Protein AF-A0AAD5Y075-F1 (afdb_monomer_lite)

Foldseek 3Di:
DDPLLVQLQVLLVVLVDDDDECFQEEEDADPDLDQKAADPVGHIYGHPVNQPDPLSNQLSSSLRSLVSSLVSPDPDPVPDLLSLLLSLLQSLLSSCPQVPPDDDDDDDDDPPVPDPVSSLVSSLVRSLVVSCVVPVDDSVVSSVSNVVNNVVSNPDNPPDDPVRVVVD

InterPro domains:
  IPR019165 Peptidase M76, ATP23 [PF09768] (3-160)
  IPR019165 Peptidase M76, ATP23 [PTHR21711] (3-163)

Secondary structure (DSSP, 8-state):
--HHHHHHHHHHHHTT----BTTTEEEE--SSS-SEEEETTTEEEEETTT--SHHHHHHHHHHHHHHHHHHHHS---TT-HHHHHHHHHHHHHHSSTTTT----------TTTTS-HHHHHHHHHHHHHHHHHHHT--HHHHHHHHHHHHHHHHH--TTS-HHHHHH-

Radius of gyration: 15.67 Å; chains: 1; bounding box: 40×47×38 Å

Organism: NCBI:txid447962

Sequence (168 aa):
MDEKVKTLVTGIKDSGVEVEFGKYIKCAHCPSKLFGFFENSTGLTICQNNSKSQYITESTLVHELVHAYDFSTATLNDNNLSQRACSEVRASNLSGDCDFIREFLNFSDGFLKKFTGQKVNCVRRKASFSLSQCENLDKCETDKIVDSVFNECIANIKPFTNEQFKKF

pLDDT: mean 84.24, std 15.64, range [32.84, 96.62]

Structure (mmCIF, N/CA/C/O backbone):
data_AF-A0AAD5Y075-F1
#
_entry.id   AF-A0AAD5Y075-F1
#
loop_
_atom_site.group_PDB
_atom_site.id
_atom_site.type_symbol
_atom_site.label_atom_id
_atom_site.label_alt_id
_atom_site.label_comp_id
_atom_site.label_asym_id
_atom_site.label_entity_id
_atom_site.label_seq_id
_atom_site.pdbx_PDB_ins_code
_atom_site.Cartn_x
_atom_site.Cartn_y
_atom_site.Cartn_z
_atom_site.occupancy
_atom_site.B_iso_or_equiv
_atom_site.auth_seq_id
_atom_site.auth_comp_id
_atom_site.auth_asym_id
_atom_site.auth_atom_id
_atom_site.pdbx_PDB_model_num
ATOM 1 N N . MET A 1 1 ? -1.616 -0.591 18.327 1.00 56.91 1 MET A N 1
ATOM 2 C CA . MET A 1 1 ? -1.871 -0.617 16.874 1.00 56.91 1 MET A CA 1
ATOM 3 C C . MET A 1 1 ? -1.516 0.740 16.314 1.00 56.91 1 MET A C 1
ATOM 5 O O . MET A 1 1 ? -1.996 1.736 16.856 1.00 56.91 1 MET A O 1
ATOM 9 N N . ASP A 1 2 ? -0.631 0.736 15.325 1.00 83.56 2 ASP A N 1
ATOM 10 C CA . ASP A 1 2 ? -0.124 1.907 14.613 1.00 83.56 2 ASP A CA 1
ATOM 11 C C . ASP A 1 2 ? -1.263 2.824 14.111 1.00 83.56 2 ASP A C 1
ATOM 13 O O . ASP A 1 2 ? -2.359 2.349 13.789 1.00 83.56 2 ASP A O 1
ATOM 17 N N . GLU A 1 3 ? -1.041 4.143 14.107 1.00 89.44 3 GLU A N 1
ATOM 18 C CA . GLU A 1 3 ? -2.058 5.133 13.717 1.00 89.44 3 GLU A CA 1
ATOM 19 C C . GLU A 1 3 ? -2.453 4.999 12.236 1.00 89.44 3 GLU A C 1
ATOM 21 O O . GLU A 1 3 ? -3.637 5.162 11.906 1.00 89.44 3 GLU A O 1
ATOM 26 N N . LYS A 1 4 ? -1.514 4.619 11.354 1.00 91.88 4 LYS A N 1
ATOM 27 C CA . LYS A 1 4 ? -1.808 4.368 9.937 1.00 91.88 4 LYS A CA 1
ATOM 28 C C . LYS A 1 4 ? -2.785 3.214 9.786 1.00 91.88 4 LYS A C 1
ATOM 30 O O . LYS A 1 4 ? -3.809 3.348 9.119 1.00 91.88 4 LYS A O 1
ATOM 35 N N . VAL A 1 5 ? -2.486 2.102 10.459 1.00 93.88 5 VAL A N 1
ATOM 36 C CA . VAL A 1 5 ? -3.306 0.883 10.425 1.00 93.88 5 VAL A CA 1
ATOM 37 C C . VAL A 1 5 ? -4.719 1.178 10.914 1.00 93.88 5 VAL A C 1
ATOM 39 O O . VAL A 1 5 ? -5.684 0.796 10.259 1.00 93.88 5 VAL A O 1
ATOM 42 N N . LYS A 1 6 ? -4.864 1.904 12.030 1.00 93.94 6 LYS A N 1
ATOM 43 C CA . LYS A 1 6 ? -6.186 2.306 12.538 1.00 93.94 6 LYS A CA 1
ATOM 44 C C . LYS A 1 6 ? -6.970 3.116 11.506 1.00 93.94 6 LYS A C 1
ATOM 46 O O . LYS A 1 6 ? -8.131 2.814 11.268 1.00 93.94 6 LYS A O 1
ATOM 51 N N . THR A 1 7 ? -6.333 4.111 10.893 1.00 95.50 7 THR A N 1
ATOM 52 C CA . THR A 1 7 ? -6.988 5.012 9.934 1.00 95.50 7 THR A CA 1
ATOM 53 C C . THR A 1 7 ? -7.449 4.264 8.678 1.00 95.50 7 THR A C 1
ATOM 55 O O . THR A 1 7 ? -8.583 4.449 8.242 1.00 95.50 7 THR A O 1
ATOM 58 N N . LEU A 1 8 ? -6.621 3.363 8.139 1.00 95.69 8 LEU A N 1
ATOM 59 C CA . LEU A 1 8 ? -6.988 2.529 6.987 1.00 95.69 8 LEU A CA 1
ATOM 60 C C . LEU A 1 8 ? -8.121 1.555 7.317 1.00 95.69 8 LEU A C 1
ATOM 62 O O . LEU A 1 8 ? -9.091 1.471 6.571 1.00 95.69 8 LEU A O 1
ATOM 66 N N . VAL A 1 9 ? -8.032 0.856 8.453 1.00 95.62 9 VAL A N 1
ATOM 67 C CA . VAL A 1 9 ? -9.073 -0.088 8.884 1.00 95.62 9 VAL A CA 1
ATOM 68 C C . VAL A 1 9 ? -10.413 0.619 9.079 1.00 95.62 9 VAL A C 1
ATOM 70 O O . VAL A 1 9 ? -11.435 0.082 8.663 1.00 95.62 9 VAL A O 1
ATOM 73 N N . THR A 1 10 ? -10.427 1.817 9.671 1.00 95.25 10 THR A N 1
ATOM 74 C CA . THR A 1 10 ? -11.654 2.617 9.784 1.00 95.25 10 THR A CA 1
ATOM 75 C C . THR A 1 10 ? -12.203 2.978 8.406 1.00 95.25 10 THR A C 1
ATOM 77 O O . THR A 1 10 ? -13.369 2.714 8.148 1.00 95.25 10 THR A O 1
ATOM 80 N N . GLY A 1 11 ? -11.366 3.474 7.489 1.00 94.56 11 GLY A N 1
ATOM 81 C CA . GLY A 1 11 ? -11.814 3.831 6.139 1.00 94.56 11 GLY A CA 1
ATOM 82 C C . GLY A 1 11 ? -12.398 2.655 5.340 1.00 94.56 11 GLY A C 1
ATOM 83 O O . GLY A 1 11 ? -13.366 2.829 4.602 1.00 94.56 11 GLY A O 1
ATOM 84 N N . ILE A 1 12 ? -11.850 1.449 5.517 1.00 94.81 12 ILE A N 1
ATOM 85 C CA . ILE A 1 12 ? -12.397 0.219 4.921 1.00 94.81 12 ILE A CA 1
ATOM 86 C C . ILE A 1 12 ? -13.766 -0.112 5.539 1.00 94.81 12 ILE A C 1
ATOM 88 O O . ILE A 1 12 ? -14.723 -0.400 4.820 1.00 94.81 12 ILE A O 1
ATOM 92 N N . LYS A 1 13 ? -13.888 -0.022 6.871 1.00 94.69 13 LYS A N 1
ATOM 93 C CA . LYS A 1 13 ? -15.151 -0.272 7.588 1.00 94.69 13 LYS A CA 1
ATOM 94 C C . LYS A 1 13 ? -16.251 0.717 7.218 1.00 94.69 13 LYS A C 1
ATOM 96 O O . LYS A 1 13 ? -17.396 0.306 7.057 1.00 94.69 13 LYS A O 1
ATOM 101 N N . ASP A 1 14 ? -15.902 1.984 7.021 1.00 94.44 14 ASP A N 1
ATOM 102 C CA . ASP A 1 14 ? -16.837 3.031 6.592 1.00 94.44 14 ASP A CA 1
ATOM 103 C C . ASP A 1 14 ? -17.410 2.762 5.189 1.00 94.44 14 ASP A C 1
ATOM 105 O O . ASP A 1 14 ? -18.488 3.249 4.853 1.00 94.44 14 ASP A O 1
ATOM 109 N N . SER A 1 15 ? -16.730 1.929 4.394 1.00 91.62 15 SER A N 1
ATOM 110 C CA . SER A 1 15 ? -17.191 1.461 3.080 1.00 91.62 15 SER A CA 1
ATOM 111 C C . SER A 1 15 ? -18.078 0.207 3.159 1.00 91.62 15 SER A C 1
ATOM 113 O O . SER A 1 15 ? -18.438 -0.368 2.135 1.00 91.62 15 SER A O 1
ATOM 115 N N . GLY A 1 16 ? -18.437 -0.237 4.369 1.00 92.00 16 GLY A N 1
ATOM 116 C CA . GLY A 1 16 ? -19.312 -1.387 4.609 1.00 92.00 16 GLY A CA 1
ATOM 117 C C . GLY A 1 16 ? -18.602 -2.743 4.669 1.00 92.00 16 GLY A C 1
ATOM 118 O O . GLY A 1 16 ? -19.272 -3.769 4.760 1.00 92.00 16 GLY A O 1
ATOM 119 N N . VAL A 1 17 ? -17.266 -2.771 4.636 1.00 92.12 17 VAL A N 1
ATOM 120 C CA . VAL A 1 17 ? -16.479 -4.011 4.715 1.00 92.12 17 VAL A CA 1
ATOM 121 C C . VAL A 1 17 ? -16.183 -4.368 6.173 1.00 92.12 17 VAL A C 1
ATOM 123 O O . VAL A 1 17 ? -15.621 -3.576 6.931 1.00 92.12 17 VAL A O 1
ATOM 126 N N . GLU A 1 18 ? -16.509 -5.593 6.582 1.00 92.81 18 GLU A N 1
ATOM 127 C CA . GLU A 1 18 ? -16.191 -6.078 7.925 1.00 92.81 18 GLU A CA 1
ATOM 128 C C . GLU A 1 18 ? -14.718 -6.502 8.029 1.00 92.81 18 GLU A C 1
ATOM 130 O O . GLU A 1 18 ? -14.279 -7.483 7.433 1.00 92.81 18 GLU A O 1
ATOM 135 N N . VAL A 1 19 ? -13.940 -5.762 8.824 1.00 93.50 19 VAL A N 1
ATOM 136 C CA . VAL A 1 19 ? -12.520 -6.059 9.065 1.00 93.50 19 VAL A CA 1
ATOM 137 C C . VAL A 1 19 ? -12.327 -6.664 10.454 1.00 93.50 19 VAL A C 1
ATOM 139 O O . VAL A 1 19 ? -12.361 -5.952 11.468 1.00 93.50 19 VAL A O 1
ATOM 142 N N . GLU A 1 20 ? -12.070 -7.973 10.479 1.00 91.75 20 GLU A N 1
ATOM 143 C CA . GLU A 1 20 ? -11.745 -8.762 11.673 1.00 91.75 20 GLU A CA 1
ATOM 144 C C . GLU A 1 20 ? -10.349 -9.401 11.551 1.00 91.75 20 GLU A C 1
ATOM 146 O O . GLU A 1 20 ? -10.007 -10.021 10.538 1.00 91.75 20 GLU A O 1
ATOM 151 N N . PHE A 1 21 ? -9.530 -9.276 12.599 1.00 88.62 21 PHE A N 1
ATOM 152 C CA . PHE A 1 21 ? -8.228 -9.943 12.677 1.00 88.62 21 PHE A CA 1
ATOM 153 C C . PHE A 1 21 ? -8.402 -11.456 12.834 1.00 88.62 21 PHE A C 1
ATOM 155 O O . PHE A 1 21 ? -9.223 -11.916 13.618 1.00 88.62 21 PHE A O 1
ATOM 162 N N . GLY A 1 22 ? -7.619 -12.236 12.094 1.00 89.62 22 GLY A N 1
ATOM 163 C CA . GLY A 1 22 ? -7.741 -13.693 12.025 1.00 89.62 22 GLY A CA 1
ATOM 164 C C . GLY A 1 22 ? -8.730 -14.190 10.965 1.00 89.62 22 GLY A C 1
ATOM 165 O O . GLY A 1 22 ? -8.653 -15.359 10.596 1.00 89.62 22 GLY A O 1
ATOM 166 N N . LYS A 1 23 ? -9.598 -13.318 10.429 1.00 91.31 23 LYS A N 1
ATOM 167 C CA . LYS A 1 23 ? -10.484 -13.634 9.294 1.00 91.31 23 LYS A CA 1
ATOM 168 C C . LYS A 1 23 ? -10.143 -12.810 8.056 1.00 91.31 23 LYS A C 1
ATOM 170 O O . LYS A 1 23 ? -9.692 -13.373 7.064 1.00 91.31 23 LYS A O 1
ATOM 175 N N . TYR A 1 24 ? -10.316 -11.490 8.138 1.00 94.81 24 TYR A N 1
ATOM 176 C CA . TYR A 1 24 ? -10.035 -10.562 7.041 1.00 94.81 24 TYR A CA 1
ATOM 177 C C . TYR A 1 24 ? -8.547 -10.222 6.952 1.00 94.81 24 TYR A C 1
ATOM 179 O O . TYR A 1 24 ? -7.993 -10.163 5.865 1.00 94.81 24 TYR A O 1
ATOM 187 N N . ILE A 1 25 ? -7.886 -10.016 8.095 1.00 95.25 25 ILE A N 1
ATOM 188 C CA . ILE A 1 25 ? -6.432 -9.812 8.176 1.00 95.25 25 ILE A CA 1
ATOM 189 C C . ILE A 1 25 ? -5.835 -11.071 8.794 1.00 95.25 25 ILE A C 1
ATOM 191 O O . ILE A 1 25 ? -6.020 -11.309 9.991 1.00 95.25 25 ILE A O 1
ATOM 195 N N . LYS A 1 26 ? -5.135 -11.884 8.004 1.00 94.75 26 LYS A N 1
ATOM 196 C CA . LYS A 1 26 ? -4.590 -13.179 8.443 1.00 94.75 26 LYS A CA 1
ATOM 197 C C . LYS A 1 26 ? -3.085 -13.279 8.219 1.00 94.75 26 LYS A C 1
ATOM 199 O O . LYS A 1 26 ? -2.533 -12.661 7.316 1.00 94.75 26 LYS A O 1
ATOM 204 N N . CYS A 1 27 ? -2.432 -14.104 9.029 1.00 93.56 27 CYS A N 1
ATOM 205 C CA . CYS A 1 27 ? -1.048 -14.520 8.814 1.00 93.56 27 CYS A CA 1
ATOM 206 C C . CYS A 1 27 ? -1.034 -15.972 8.335 1.00 93.56 27 CYS A C 1
ATOM 208 O O . CYS A 1 27 ? -1.748 -16.808 8.888 1.00 93.56 27 CYS A O 1
ATOM 210 N N . ALA A 1 28 ? -0.215 -16.281 7.333 1.00 92.88 28 ALA A N 1
ATOM 211 C CA . ALA A 1 28 ? -0.083 -17.633 6.799 1.00 92.88 28 ALA A CA 1
ATOM 212 C C . ALA A 1 28 ? 1.361 -17.939 6.391 1.00 92.88 28 ALA A C 1
ATOM 214 O O . ALA A 1 28 ? 2.170 -17.038 6.172 1.00 92.88 28 ALA A O 1
ATOM 215 N N . HIS A 1 29 ? 1.685 -19.228 6.273 1.00 93.56 29 HIS A N 1
ATOM 216 C CA . HIS A 1 29 ? 2.895 -19.661 5.583 1.00 93.56 29 HIS A CA 1
ATOM 217 C C . HIS A 1 29 ? 2.630 -19.657 4.074 1.00 93.56 29 HIS A C 1
ATOM 219 O O . HIS A 1 29 ? 1.752 -20.379 3.604 1.00 93.56 29 HIS A O 1
ATOM 225 N N . CYS A 1 30 ? 3.373 -18.851 3.321 1.00 91.06 30 CYS A N 1
ATOM 226 C CA . CYS A 1 30 ? 3.195 -18.704 1.880 1.00 91.06 30 CYS A CA 1
ATOM 227 C C . CYS A 1 30 ? 4.256 -19.503 1.106 1.00 91.06 30 CYS A C 1
ATOM 229 O O . CYS A 1 30 ? 5.434 -19.440 1.463 1.00 91.06 30 CYS A O 1
ATOM 231 N N . PRO A 1 31 ? 3.886 -20.197 0.013 1.00 80.25 31 PRO A N 1
ATOM 232 C CA . PRO A 1 31 ? 4.843 -20.915 -0.834 1.00 80.25 31 PRO A CA 1
ATOM 233 C C . PRO A 1 31 ? 5.705 -19.974 -1.694 1.00 80.25 31 PRO A C 1
ATOM 235 O O . PRO A 1 31 ? 6.761 -20.367 -2.184 1.00 80.25 31 PRO A O 1
ATOM 238 N N . SER A 1 32 ? 5.257 -18.733 -1.896 1.00 77.19 32 SER A N 1
ATOM 239 C CA . SER A 1 32 ? 5.934 -17.711 -2.693 1.00 77.19 32 SER A CA 1
ATOM 240 C C . SER A 1 32 ? 6.885 -16.850 -1.849 1.00 77.19 32 SER A C 1
ATOM 242 O O . SER A 1 32 ? 6.845 -16.851 -0.619 1.00 77.19 32 SER A O 1
ATOM 244 N N . LYS A 1 33 ? 7.736 -16.060 -2.519 1.00 81.69 33 LYS A N 1
ATOM 245 C CA . LYS A 1 33 ? 8.603 -15.046 -1.881 1.00 81.69 33 LYS A CA 1
ATOM 246 C C . LYS A 1 33 ? 7.872 -13.726 -1.568 1.00 81.69 33 LYS A C 1
ATOM 248 O O . LYS A 1 33 ? 8.530 -12.716 -1.336 1.00 81.69 33 LYS A O 1
ATOM 253 N N . LEU A 1 34 ? 6.538 -13.712 -1.603 1.00 86.31 34 LEU A N 1
ATOM 254 C CA . LEU A 1 34 ? 5.741 -12.523 -1.291 1.00 86.31 34 LEU A CA 1
ATOM 255 C C . LEU A 1 34 ? 5.771 -12.238 0.214 1.00 86.31 34 LEU A C 1
ATOM 257 O O . LEU A 1 34 ? 5.803 -13.166 1.020 1.00 86.31 34 LEU A O 1
ATOM 261 N N . PHE A 1 35 ? 5.741 -10.965 0.600 1.00 91.44 35 PHE A N 1
ATOM 262 C CA . PHE A 1 35 ? 5.628 -10.570 2.010 1.00 91.44 35 PHE A CA 1
ATOM 263 C C . PHE A 1 35 ? 4.169 -10.542 2.480 1.00 91.44 35 PHE A C 1
ATOM 265 O O . PHE A 1 35 ? 3.887 -10.807 3.648 1.00 91.44 35 PHE A O 1
ATOM 272 N N . GLY A 1 36 ? 3.244 -10.285 1.560 1.00 93.00 36 GLY A N 1
ATOM 273 C CA . GLY A 1 36 ? 1.806 -10.302 1.765 1.00 93.00 36 GLY A CA 1
ATOM 274 C C . GLY A 1 36 ? 1.081 -10.138 0.434 1.00 93.00 36 GLY A C 1
ATOM 275 O O . GLY A 1 36 ? 1.734 -10.052 -0.608 1.00 93.00 36 GLY A O 1
ATOM 276 N N . PHE A 1 37 ? -0.245 -10.193 0.482 1.00 92.88 37 PHE A N 1
ATOM 277 C CA . PHE A 1 37 ? -1.124 -9.870 -0.639 1.00 92.88 37 PHE A CA 1
ATOM 278 C C . PHE A 1 37 ? -2.544 -9.582 -0.138 1.00 92.88 37 PHE A C 1
ATOM 280 O O . PHE A 1 37 ? -2.993 -10.155 0.864 1.00 92.88 37 PHE A O 1
ATOM 287 N N . PHE A 1 38 ? -3.261 -8.740 -0.872 1.00 94.25 38 PHE A N 1
ATOM 288 C CA . PHE A 1 38 ? -4.694 -8.515 -0.749 1.00 94.25 38 PHE A CA 1
ATOM 289 C C . PHE A 1 38 ? -5.449 -9.195 -1.894 1.00 94.25 38 PHE A C 1
ATOM 291 O O . PHE A 1 38 ? -5.060 -9.117 -3.057 1.00 94.25 38 PHE A O 1
ATOM 298 N N . GLU A 1 39 ? -6.563 -9.836 -1.559 1.00 90.44 39 GLU A N 1
ATOM 299 C CA . GLU A 1 39 ? -7.525 -10.357 -2.519 1.00 90.44 39 GLU A CA 1
ATOM 300 C C . GLU A 1 39 ? -8.937 -10.003 -2.049 1.00 90.44 39 GLU A C 1
ATOM 302 O O . GLU A 1 39 ? -9.317 -10.300 -0.915 1.00 90.44 39 GLU A O 1
ATOM 307 N N . ASN A 1 40 ? -9.742 -9.407 -2.928 1.00 86.62 40 ASN A N 1
ATOM 308 C CA . ASN A 1 40 ? -11.075 -8.918 -2.577 1.00 86.62 40 ASN A CA 1
ATOM 309 C C . ASN A 1 40 ? -11.969 -9.992 -1.918 1.00 86.62 40 ASN A C 1
ATOM 311 O O . ASN A 1 40 ? -12.630 -9.736 -0.916 1.00 86.62 40 ASN A O 1
ATOM 315 N N . SER A 1 41 ? -11.951 -11.226 -2.430 1.00 85.38 41 SER A N 1
ATOM 316 C CA . SER A 1 41 ? -12.776 -12.320 -1.903 1.00 85.38 41 SER A CA 1
ATOM 317 C C . SER A 1 41 ? -12.350 -12.836 -0.530 1.00 85.38 41 SER A C 1
ATOM 319 O O . SER A 1 41 ? -13.173 -13.422 0.173 1.00 85.38 41 SER A O 1
ATOM 321 N N . THR A 1 42 ? -11.073 -12.698 -0.157 1.00 88.62 42 THR A N 1
ATOM 322 C CA . THR A 1 42 ? -10.512 -13.400 1.012 1.00 88.62 42 THR A CA 1
ATOM 323 C C . THR A 1 42 ? -9.760 -12.507 1.996 1.00 88.62 42 THR A C 1
ATOM 325 O O . THR A 1 42 ? -9.259 -13.014 3.011 1.00 88.62 42 THR A O 1
ATOM 328 N N . GLY A 1 43 ? -9.714 -11.202 1.730 1.00 93.19 43 GLY A N 1
ATOM 329 C CA . GLY A 1 43 ? -9.042 -10.200 2.540 1.00 93.19 43 GLY A CA 1
ATOM 330 C C . GLY A 1 43 ? -7.529 -10.168 2.320 1.00 93.19 43 GLY A C 1
ATOM 331 O O . GLY A 1 43 ? -7.009 -10.432 1.240 1.00 93.19 43 GLY A O 1
ATOM 332 N N . LEU A 1 44 ? -6.809 -9.807 3.373 1.00 95.25 44 LEU A N 1
ATOM 333 C CA . LEU A 1 44 ? -5.374 -9.562 3.379 1.00 95.25 44 LEU A CA 1
ATOM 334 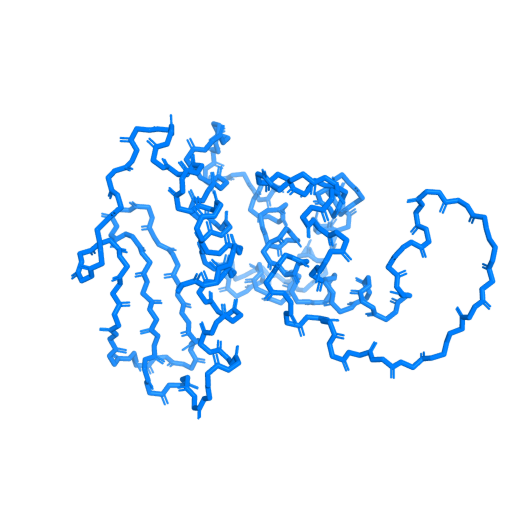C C . LEU A 1 44 ? -4.634 -10.700 4.080 1.00 95.25 44 LEU A C 1
ATOM 336 O O . LEU A 1 44 ? -4.975 -11.083 5.203 1.00 95.25 44 LEU A O 1
ATOM 340 N N . THR A 1 45 ? -3.571 -11.191 3.448 1.00 95.62 45 THR A N 1
ATOM 341 C CA . THR A 1 45 ? -2.667 -12.202 4.008 1.00 95.62 45 THR A CA 1
ATOM 342 C C . THR A 1 45 ? -1.265 -11.639 4.188 1.00 95.62 45 THR A C 1
ATOM 344 O O . THR A 1 45 ? -0.676 -11.138 3.237 1.00 95.62 45 THR A O 1
ATOM 347 N N . ILE A 1 46 ? -0.690 -11.785 5.382 1.00 95.25 46 ILE A N 1
ATOM 348 C CA . ILE A 1 46 ? 0.737 -11.565 5.644 1.00 95.25 46 ILE A CA 1
ATOM 349 C C . ILE A 1 46 ? 1.468 -12.910 5.628 1.00 95.25 46 ILE A C 1
ATOM 351 O O . ILE A 1 46 ? 1.091 -13.856 6.327 1.00 95.25 46 ILE A O 1
ATOM 355 N N . CYS A 1 47 ? 2.544 -12.994 4.853 1.00 94.56 47 CYS A N 1
ATOM 356 C CA . CYS A 1 47 ? 3.355 -14.194 4.696 1.00 94.56 47 CYS A CA 1
ATOM 357 C C . CYS A 1 47 ? 4.418 -14.285 5.797 1.00 94.56 47 CYS A C 1
ATOM 359 O O . CYS A 1 47 ? 5.536 -13.777 5.669 1.00 94.56 47 CYS A O 1
ATOM 361 N N . GLN A 1 48 ? 4.083 -14.972 6.891 1.00 92.12 48 GLN A N 1
ATOM 362 C CA . GLN A 1 48 ? 4.894 -15.007 8.117 1.00 92.12 48 GLN A CA 1
ATOM 363 C C . GLN A 1 48 ? 6.326 -15.525 7.901 1.00 92.12 48 GLN A C 1
ATOM 365 O O . GLN A 1 48 ? 7.249 -15.140 8.608 1.00 92.12 48 GLN A O 1
ATOM 370 N N . ASN A 1 49 ? 6.530 -16.402 6.916 1.00 92.38 49 ASN A N 1
ATOM 371 C CA . ASN A 1 49 ? 7.833 -16.981 6.594 1.00 92.38 49 ASN A CA 1
ATOM 372 C C . ASN A 1 49 ? 8.793 -16.002 5.901 1.00 92.38 49 ASN A C 1
ATOM 374 O O . ASN A 1 49 ? 10.001 -16.246 5.898 1.00 92.38 49 ASN A O 1
ATOM 378 N N . ASN A 1 50 ? 8.279 -14.897 5.353 1.00 88.62 50 ASN A N 1
ATOM 379 C CA . ASN A 1 50 ? 9.073 -13.876 4.670 1.00 88.62 50 ASN A CA 1
ATOM 380 C C . ASN A 1 50 ? 9.206 -12.584 5.501 1.00 88.62 50 ASN A C 1
ATOM 382 O O . ASN A 1 50 ? 10.177 -11.845 5.337 1.00 88.62 50 ASN A O 1
ATOM 386 N N . SER A 1 51 ? 8.305 -12.346 6.456 1.00 87.12 51 SER A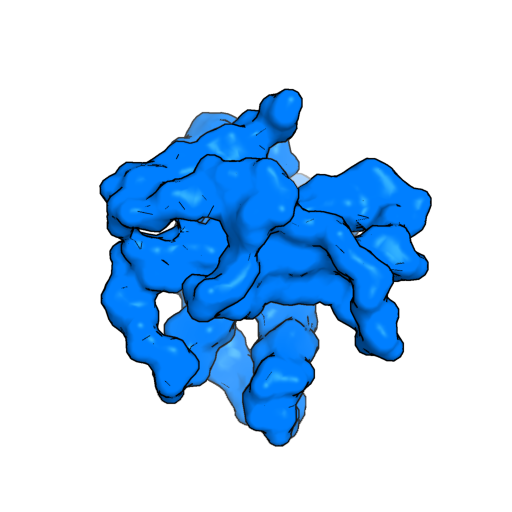 N 1
ATOM 387 C CA . SER A 1 51 ? 8.292 -11.152 7.313 1.00 87.12 51 SER A CA 1
ATOM 388 C C . SER A 1 51 ? 9.174 -11.311 8.559 1.00 87.12 51 SER A C 1
ATOM 390 O O . SER A 1 51 ? 8.714 -11.647 9.647 1.00 87.12 51 SER A O 1
ATOM 392 N N . LYS A 1 52 ? 10.481 -11.073 8.397 1.00 84.50 52 LYS A N 1
ATOM 393 C CA . LYS A 1 52 ? 11.508 -11.321 9.434 1.00 84.50 52 LYS A CA 1
ATOM 394 C C . LYS A 1 52 ? 11.682 -10.206 10.472 1.00 84.50 52 LYS A C 1
ATOM 396 O O . LYS A 1 52 ? 12.487 -10.355 11.387 1.00 84.50 52 LYS A O 1
ATOM 401 N N . SER A 1 53 ? 10.991 -9.078 10.326 1.00 88.44 53 SER A N 1
ATOM 402 C CA . SER A 1 53 ? 11.076 -7.956 11.263 1.00 88.44 53 SER A CA 1
ATOM 403 C C . SER A 1 53 ? 9.730 -7.258 11.413 1.00 88.44 53 SER A C 1
ATOM 405 O O . SER A 1 53 ? 8.885 -7.319 10.521 1.00 88.44 53 SER A O 1
ATOM 407 N N . GLN A 1 54 ? 9.546 -6.568 12.542 1.00 88.19 54 GLN A N 1
ATOM 408 C CA . GLN A 1 54 ? 8.360 -5.746 12.782 1.00 88.19 54 GLN A CA 1
ATOM 409 C C . GLN A 1 54 ? 8.185 -4.690 11.688 1.00 88.19 54 GLN A C 1
ATOM 411 O O . GLN A 1 54 ? 7.089 -4.552 11.166 1.00 88.19 54 GLN A O 1
ATOM 416 N N . TYR A 1 55 ? 9.277 -4.038 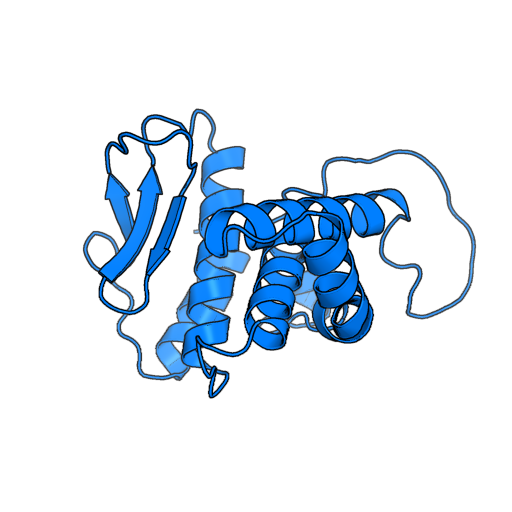11.278 1.00 87.38 55 TYR A N 1
ATOM 417 C CA . TYR A 1 55 ? 9.251 -3.042 10.210 1.00 87.38 55 TYR A CA 1
ATOM 418 C C . TYR A 1 55 ? 8.695 -3.601 8.890 1.00 87.38 55 TYR A C 1
ATOM 420 O O . TYR A 1 55 ? 7.775 -3.018 8.327 1.00 87.38 55 TYR A O 1
ATOM 428 N N . ILE A 1 56 ? 9.196 -4.757 8.429 1.00 88.56 56 ILE A N 1
ATOM 429 C CA . ILE A 1 56 ? 8.715 -5.393 7.188 1.00 88.56 56 ILE A CA 1
ATOM 430 C C . ILE A 1 56 ? 7.240 -5.781 7.322 1.00 88.56 56 ILE A C 1
ATOM 432 O O . ILE A 1 56 ? 6.462 -5.603 6.388 1.00 88.56 56 ILE A O 1
ATOM 436 N N . THR A 1 57 ? 6.846 -6.313 8.480 1.00 91.56 57 THR A N 1
ATOM 437 C CA . THR A 1 57 ? 5.452 -6.688 8.745 1.00 91.56 57 THR A CA 1
ATOM 438 C C . THR A 1 57 ? 4.530 -5.472 8.714 1.00 91.56 57 THR A C 1
ATOM 440 O O . THR A 1 57 ? 3.473 -5.532 8.095 1.00 91.56 57 THR A O 1
ATOM 443 N N . GLU A 1 58 ? 4.915 -4.376 9.366 1.00 91.50 58 GLU A N 1
ATOM 444 C CA . GLU A 1 58 ? 4.122 -3.147 9.434 1.00 91.50 58 GLU A CA 1
ATOM 445 C C . GLU A 1 58 ? 3.995 -2.488 8.065 1.00 91.50 58 GLU A C 1
ATOM 447 O O . GLU A 1 58 ? 2.883 -2.145 7.662 1.00 91.50 58 GLU A O 1
ATOM 452 N N . SER A 1 59 ? 5.095 -2.363 7.321 1.00 91.81 59 SER A N 1
ATOM 453 C CA . SER A 1 59 ? 5.059 -1.752 5.995 1.00 91.81 59 SER A CA 1
ATOM 454 C C . SER A 1 59 ? 4.245 -2.594 5.010 1.00 91.81 59 SER A C 1
ATOM 456 O O . SER A 1 59 ? 3.390 -2.053 4.310 1.00 91.81 59 SER A O 1
ATOM 458 N N . THR A 1 60 ? 4.398 -3.922 5.035 1.00 94.31 60 THR A N 1
ATOM 459 C CA . THR A 1 60 ? 3.576 -4.840 4.229 1.00 94.31 60 THR A CA 1
ATOM 460 C C . THR A 1 60 ? 2.101 -4.742 4.616 1.00 94.31 60 THR A C 1
ATOM 462 O O . THR A 1 60 ? 1.244 -4.622 3.750 1.00 94.31 60 THR A O 1
ATOM 465 N N . LEU A 1 61 ? 1.777 -4.732 5.912 1.00 95.44 61 LEU A N 1
ATOM 466 C CA . LEU A 1 61 ? 0.395 -4.596 6.372 1.00 95.44 61 LEU A CA 1
ATOM 467 C C . LEU A 1 61 ? -0.239 -3.292 5.883 1.00 95.44 61 LEU A C 1
ATOM 469 O O . LEU A 1 61 ? -1.371 -3.309 5.410 1.00 95.44 61 LEU A O 1
ATOM 473 N N . VAL A 1 62 ? 0.474 -2.169 5.980 1.00 95.81 62 VAL A N 1
ATOM 474 C CA . VAL A 1 62 ? -0.031 -0.881 5.488 1.00 95.81 62 VAL A CA 1
ATOM 475 C C . VAL A 1 62 ? -0.177 -0.896 3.965 1.00 95.81 62 VAL A C 1
ATOM 477 O O . VAL A 1 62 ? -1.183 -0.400 3.470 1.00 95.81 62 VAL A O 1
ATOM 480 N N . HIS A 1 63 ? 0.773 -1.484 3.233 1.00 95.88 63 HIS A N 1
ATOM 481 C CA . HIS A 1 63 ? 0.713 -1.628 1.775 1.00 95.88 63 HIS A CA 1
ATOM 482 C C . HIS A 1 63 ? -0.573 -2.341 1.337 1.00 95.88 63 HIS A C 1
ATOM 484 O O . HIS A 1 63 ? -1.382 -1.780 0.601 1.00 95.88 63 HIS A O 1
ATOM 490 N N . GLU A 1 64 ? -0.822 -3.528 1.884 1.00 96.19 64 GLU A N 1
ATOM 491 C CA . GLU A 1 64 ? -2.000 -4.319 1.529 1.00 96.19 64 GLU A CA 1
ATOM 492 C C . GLU A 1 64 ? -3.313 -3.698 2.047 1.00 96.19 64 GLU A C 1
ATOM 494 O O . GLU A 1 64 ? -4.366 -3.832 1.423 1.00 96.19 64 GLU A O 1
ATOM 499 N N . LEU A 1 65 ? -3.284 -2.971 3.172 1.00 96.62 65 LEU A N 1
ATOM 500 C CA . LEU A 1 65 ? -4.450 -2.218 3.649 1.00 96.62 65 LEU A CA 1
ATOM 501 C C . LEU A 1 65 ? -4.798 -1.038 2.736 1.00 96.62 65 LEU A C 1
ATOM 503 O O . LEU A 1 65 ? -5.971 -0.680 2.649 1.00 96.62 65 LEU A O 1
ATOM 507 N N . VAL A 1 66 ? -3.820 -0.432 2.058 1.00 96.06 66 VAL A N 1
ATOM 508 C CA . VAL A 1 66 ? -4.094 0.589 1.037 1.00 96.06 66 VAL A CA 1
ATOM 509 C C . VAL A 1 66 ? -4.812 -0.037 -0.154 1.00 96.06 66 VAL A C 1
ATOM 511 O O . VAL A 1 66 ? -5.817 0.521 -0.581 1.00 96.06 66 VAL A O 1
ATOM 514 N N . HIS A 1 67 ? -4.393 -1.215 -0.624 1.00 95.00 67 HIS A N 1
ATOM 515 C CA . HIS A 1 67 ? -5.135 -1.941 -1.664 1.00 95.00 67 HIS A CA 1
ATOM 516 C C . HIS A 1 67 ? -6.573 -2.245 -1.242 1.00 95.00 67 HIS A C 1
ATOM 518 O O . HIS A 1 67 ? -7.508 -1.951 -1.985 1.00 95.00 67 HIS A O 1
ATOM 524 N N . ALA A 1 68 ? -6.765 -2.751 -0.021 1.00 95.31 68 ALA A N 1
ATOM 525 C CA . ALA A 1 68 ? -8.099 -3.004 0.517 1.00 95.31 68 ALA A CA 1
ATOM 526 C C . ALA A 1 68 ? -8.952 -1.725 0.601 1.00 95.31 68 ALA A C 1
ATOM 528 O O . ALA A 1 68 ? -10.128 -1.738 0.238 1.00 95.31 68 ALA A O 1
ATOM 529 N N . TYR A 1 69 ? -8.368 -0.610 1.051 1.00 95.12 69 TYR A N 1
ATOM 530 C CA . TYR A 1 69 ? -9.051 0.682 1.119 1.00 95.12 69 TYR A CA 1
ATOM 531 C C . TYR A 1 69 ? -9.439 1.192 -0.271 1.00 95.12 69 TYR A C 1
ATOM 533 O O . TYR A 1 69 ? -10.585 1.593 -0.481 1.00 95.12 69 TYR A O 1
ATOM 541 N N . ASP A 1 70 ? -8.515 1.140 -1.224 1.00 93.56 70 ASP A N 1
ATOM 542 C CA . ASP A 1 70 ? -8.729 1.588 -2.598 1.00 93.56 70 ASP A CA 1
ATOM 543 C C . ASP A 1 70 ? -9.836 0.791 -3.265 1.00 93.56 70 ASP A C 1
ATOM 545 O O . ASP A 1 70 ? -10.734 1.381 -3.860 1.00 93.56 70 ASP A O 1
ATOM 549 N N . PHE A 1 71 ? -9.817 -0.527 -3.080 1.00 91.38 71 PHE A N 1
ATOM 550 C CA . PHE A 1 71 ? -10.864 -1.413 -3.559 1.00 91.38 71 PHE A CA 1
ATOM 551 C C . PHE A 1 71 ? -12.223 -1.118 -2.920 1.00 91.38 71 PHE A C 1
ATOM 553 O O . PHE A 1 71 ? -13.239 -1.104 -3.607 1.00 91.38 71 PHE A O 1
ATOM 560 N N . SER A 1 72 ? -12.254 -0.837 -1.617 1.00 90.06 72 SER A N 1
ATOM 561 C CA . SER A 1 72 ? -13.508 -0.564 -0.906 1.00 90.06 72 SER A CA 1
ATOM 562 C C . SER A 1 72 ? -14.133 0.802 -1.232 1.00 90.06 72 SER A C 1
ATOM 564 O O . SER A 1 72 ? -15.347 0.952 -1.126 1.00 90.06 72 SER A O 1
ATOM 566 N N . THR A 1 73 ? -13.328 1.800 -1.623 1.00 83.56 73 THR A N 1
ATOM 567 C CA . THR A 1 73 ? -13.772 3.205 -1.740 1.00 83.56 73 THR A CA 1
ATOM 568 C C . THR A 1 73 ? -13.852 3.731 -3.159 1.00 83.56 73 THR A C 1
ATOM 570 O O . THR A 1 73 ? -14.674 4.606 -3.445 1.00 83.56 73 THR A O 1
ATOM 573 N N . ALA A 1 74 ? -13.000 3.252 -4.057 1.00 68.06 74 ALA A N 1
ATOM 574 C CA . ALA A 1 74 ? -13.193 3.503 -5.466 1.00 68.06 74 ALA A CA 1
ATOM 575 C C . ALA A 1 74 ? -14.146 2.431 -5.996 1.00 68.06 74 ALA A C 1
ATOM 577 O O . ALA A 1 74 ? -14.031 1.260 -5.655 1.00 68.06 74 ALA A O 1
ATOM 578 N N . THR A 1 75 ? -15.067 2.808 -6.883 1.00 59.50 75 THR A N 1
ATOM 579 C CA . THR A 1 75 ? -15.644 1.872 -7.858 1.00 59.50 75 THR A CA 1
ATOM 580 C C . THR A 1 75 ? -14.505 1.398 -8.770 1.00 59.50 75 THR A C 1
ATOM 582 O O . THR A 1 75 ? -14.397 1.819 -9.924 1.00 59.50 75 THR A O 1
ATOM 585 N N . LEU A 1 76 ? -13.565 0.625 -8.219 1.00 58.03 76 LEU A N 1
ATOM 586 C CA . LEU A 1 76 ? -12.494 -0.002 -8.966 1.00 58.03 76 LEU A CA 1
ATOM 587 C C . LEU A 1 76 ? -13.150 -0.985 -9.920 1.00 58.03 76 LEU A C 1
ATOM 589 O O . LEU A 1 76 ? -13.878 -1.891 -9.520 1.00 58.03 76 LEU A O 1
ATOM 593 N N . ASN A 1 77 ? -12.895 -0.789 -11.204 1.00 59.78 77 ASN A N 1
ATOM 594 C CA . ASN A 1 77 ? -12.973 -1.895 -12.128 1.00 59.78 77 ASN A CA 1
ATOM 595 C C . ASN A 1 77 ? -11.611 -2.580 -12.033 1.00 59.78 77 ASN A C 1
ATOM 597 O O . ASN A 1 77 ? -10.635 -2.047 -12.555 1.00 59.78 77 ASN A O 1
ATOM 601 N N . ASP A 1 78 ? -11.540 -3.737 -11.372 1.00 61.06 78 ASP A N 1
ATOM 602 C CA . ASP A 1 78 ? -10.302 -4.525 -11.246 1.00 61.06 78 ASP A CA 1
ATOM 603 C C . ASP A 1 78 ? -9.628 -4.800 -12.600 1.00 61.06 78 ASP A C 1
ATOM 605 O O . ASP A 1 78 ? -8.427 -5.023 -12.662 1.00 61.06 78 ASP A O 1
ATOM 609 N N . ASN A 1 79 ? -10.358 -4.713 -13.714 1.00 66.75 79 ASN A N 1
ATOM 610 C CA . ASN A 1 79 ? -9.789 -4.888 -15.050 1.00 66.75 79 ASN A CA 1
ATOM 611 C C . ASN A 1 79 ? -9.134 -3.615 -15.623 1.00 66.75 79 ASN A C 1
ATOM 613 O O . ASN A 1 79 ? -8.659 -3.624 -16.758 1.00 66.75 79 ASN A O 1
ATOM 617 N N . ASN A 1 80 ? -9.127 -2.497 -14.891 1.00 86.00 80 ASN A N 1
ATOM 618 C CA . ASN A 1 80 ? -8.503 -1.254 -15.330 1.00 86.00 80 ASN A CA 1
ATOM 619 C C . ASN A 1 80 ? -7.066 -1.147 -14.799 1.00 86.00 80 ASN A C 1
ATOM 621 O O . ASN A 1 80 ? -6.822 -0.769 -13.650 1.00 86.00 80 ASN A O 1
ATOM 625 N N . LEU A 1 81 ? -6.107 -1.413 -15.687 1.00 89.06 81 LEU A N 1
ATOM 626 C CA . LEU A 1 81 ? -4.672 -1.343 -15.406 1.00 89.06 81 LEU A CA 1
ATOM 627 C C . LEU A 1 81 ? -4.226 -0.000 -14.811 1.00 89.06 81 LEU A C 1
ATOM 629 O O . LEU A 1 81 ? -3.380 0.013 -13.921 1.00 89.06 81 LEU A O 1
ATOM 633 N N . SER A 1 82 ? -4.812 1.123 -15.238 1.00 90.94 82 SER A N 1
ATOM 634 C CA . SER A 1 82 ? -4.491 2.446 -14.688 1.00 90.94 82 SER A CA 1
ATOM 635 C C . SER A 1 82 ? -4.909 2.572 -13.224 1.00 90.94 82 SER A C 1
ATOM 637 O O . SER A 1 82 ? -4.186 3.159 -12.421 1.00 90.94 82 SER A O 1
ATOM 639 N N . GLN A 1 83 ? -6.051 1.997 -12.843 1.00 89.94 83 GLN A N 1
ATOM 640 C CA . GLN A 1 83 ? -6.503 2.029 -11.453 1.00 89.94 83 GLN A CA 1
ATOM 641 C C . GLN A 1 83 ? -5.648 1.125 -10.558 1.00 89.94 83 GLN A C 1
ATOM 643 O O . GLN A 1 83 ? -5.289 1.525 -9.451 1.00 89.94 83 GLN A O 1
ATOM 648 N N . ARG A 1 84 ? -5.241 -0.047 -11.058 1.00 91.25 84 ARG A N 1
ATOM 649 C CA . ARG A 1 84 ? -4.305 -0.927 -10.340 1.00 91.25 84 ARG A CA 1
ATOM 650 C C . ARG A 1 84 ? -2.941 -0.273 -10.174 1.00 91.25 84 ARG A C 1
ATOM 652 O O . ARG A 1 84 ? -2.436 -0.203 -9.060 1.00 91.25 84 ARG A O 1
ATOM 659 N N . ALA A 1 85 ? -2.409 0.327 -11.238 1.00 94.31 85 ALA A N 1
ATOM 660 C CA . ALA A 1 85 ? -1.184 1.120 -11.175 1.00 94.31 85 ALA A CA 1
ATOM 661 C C . ALA A 1 85 ? -1.286 2.259 -10.147 1.00 94.31 85 ALA A C 1
ATOM 663 O O . ALA A 1 85 ? -0.350 2.504 -9.389 1.00 94.31 85 ALA A O 1
ATOM 664 N N . CYS A 1 86 ? -2.436 2.934 -10.079 1.00 94.31 86 CYS A N 1
ATOM 665 C CA . CYS A 1 86 ? -2.678 3.977 -9.089 1.00 94.31 86 CYS A CA 1
ATOM 666 C C . CYS A 1 86 ? -2.631 3.439 -7.654 1.00 94.31 86 CYS A C 1
ATOM 668 O O . CYS A 1 86 ? -2.013 4.061 -6.784 1.00 94.31 86 CYS A O 1
ATOM 670 N N . SER A 1 87 ? -3.250 2.280 -7.414 1.00 94.69 87 SER A N 1
ATOM 671 C CA . SER A 1 87 ? -3.232 1.634 -6.103 1.00 94.69 87 SER A CA 1
ATOM 672 C C . SER A 1 87 ? -1.818 1.203 -5.707 1.00 94.69 87 SER A C 1
ATOM 674 O O . SER A 1 87 ? -1.400 1.472 -4.587 1.00 94.69 87 SER A O 1
ATOM 676 N N . GLU A 1 88 ? -1.019 0.680 -6.641 1.00 95.25 88 GLU A N 1
ATOM 677 C CA . GLU A 1 88 ? 0.398 0.352 -6.415 1.00 95.25 88 GLU A CA 1
ATOM 678 C C . GLU A 1 88 ? 1.255 1.577 -6.062 1.00 95.25 88 GLU A C 1
ATOM 680 O O . GLU A 1 88 ? 2.099 1.529 -5.157 1.00 95.25 88 GLU A O 1
ATOM 685 N N . VAL A 1 89 ? 1.026 2.711 -6.737 1.00 95.81 89 VAL A N 1
ATOM 686 C CA . VAL A 1 89 ? 1.688 3.989 -6.418 1.00 95.81 89 VAL A CA 1
ATOM 687 C C . VAL A 1 89 ? 1.332 4.434 -5.001 1.00 95.81 89 VAL A C 1
ATOM 689 O O . VAL A 1 89 ? 2.220 4.806 -4.229 1.00 95.81 89 VAL A O 1
ATOM 692 N N . ARG A 1 90 ? 0.049 4.377 -4.634 1.00 95.50 90 ARG A N 1
ATOM 693 C CA . ARG A 1 90 ? -0.422 4.775 -3.301 1.00 95.50 90 ARG A CA 1
ATOM 694 C C . ARG A 1 90 ? 0.094 3.836 -2.219 1.00 95.50 90 ARG A C 1
ATOM 696 O O . ARG A 1 90 ? 0.648 4.318 -1.232 1.00 95.50 90 ARG A O 1
ATOM 703 N N . ALA A 1 91 ? -0.000 2.527 -2.422 1.00 95.56 91 ALA A N 1
ATOM 704 C CA . ALA A 1 91 ? 0.480 1.520 -1.486 1.00 95.56 91 ALA A CA 1
ATOM 705 C C . ALA A 1 91 ? 1.992 1.662 -1.252 1.00 95.56 91 ALA A C 1
ATOM 707 O O . ALA A 1 91 ? 2.441 1.675 -0.107 1.00 95.56 91 ALA A O 1
ATOM 708 N N . SER A 1 92 ? 2.777 1.890 -2.310 1.00 94.50 92 SER A N 1
ATOM 709 C CA . SER A 1 92 ? 4.225 2.136 -2.212 1.00 94.50 92 SER A CA 1
ATOM 710 C C . SER A 1 92 ? 4.577 3.453 -1.507 1.00 94.50 92 SER A C 1
ATOM 712 O O . SER A 1 92 ? 5.607 3.547 -0.837 1.00 94.50 92 SER A O 1
ATOM 714 N N . ASN A 1 93 ? 3.748 4.488 -1.660 1.00 92.69 93 ASN A N 1
ATOM 715 C CA . ASN A 1 93 ? 3.972 5.796 -1.047 1.00 92.69 93 ASN A CA 1
ATOM 716 C C . ASN A 1 93 ? 3.599 5.835 0.446 1.00 92.69 93 ASN A C 1
ATOM 718 O O . ASN A 1 93 ? 4.287 6.475 1.245 1.00 92.69 93 ASN A O 1
ATOM 722 N N . LEU A 1 94 ? 2.500 5.171 0.812 1.00 93.25 94 LEU A N 1
ATOM 723 C CA . LEU A 1 94 ? 1.881 5.249 2.138 1.00 93.25 94 LEU A CA 1
ATOM 724 C C . LEU A 1 94 ? 2.408 4.176 3.109 1.00 93.25 94 LEU A C 1
ATOM 726 O O . LEU A 1 94 ? 2.417 4.416 4.324 1.00 93.25 94 LEU A O 1
ATOM 730 N N . SER A 1 95 ? 2.904 3.039 2.597 1.00 92.06 95 SER A N 1
ATOM 731 C CA . SER A 1 95 ? 3.451 1.937 3.411 1.00 92.06 95 SER A CA 1
ATOM 732 C C . SER A 1 95 ? 4.688 2.314 4.220 1.00 92.06 95 SER A C 1
ATOM 734 O O . SER A 1 95 ? 4.949 1.735 5.270 1.00 92.06 95 SER A O 1
ATOM 736 N N . GLY A 1 96 ? 5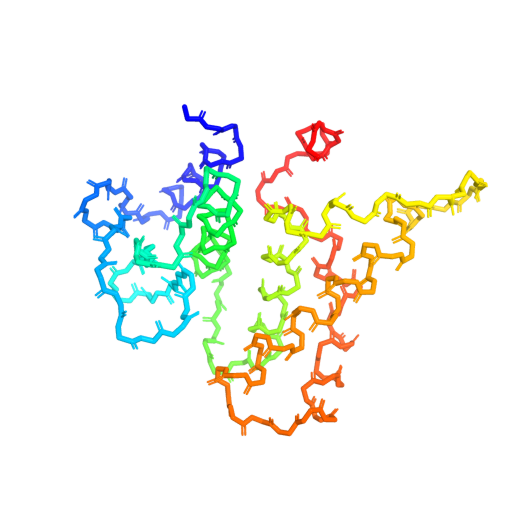.442 3.300 3.740 1.00 85.88 96 GLY A N 1
ATOM 737 C CA . GLY A 1 96 ? 6.728 3.699 4.300 1.00 85.88 96 GLY A CA 1
ATOM 738 C C . GLY A 1 96 ? 7.900 2.785 3.938 1.00 85.88 96 GLY A C 1
ATOM 739 O O . GLY A 1 96 ? 9.002 2.937 4.467 1.00 85.88 96 GLY A O 1
ATOM 740 N N . ASP A 1 97 ? 7.712 1.883 2.970 1.00 82.50 97 ASP A N 1
ATOM 741 C CA . ASP A 1 97 ? 8.807 1.102 2.373 1.00 82.50 97 ASP A CA 1
ATOM 742 C C . ASP A 1 97 ? 9.877 1.988 1.718 1.00 82.50 97 ASP A C 1
ATOM 744 O O . ASP A 1 97 ? 11.051 1.628 1.649 1.00 82.50 97 ASP A O 1
ATOM 748 N N . CYS A 1 98 ? 9.466 3.151 1.213 1.00 85.88 98 CYS A N 1
ATOM 749 C CA . CYS A 1 98 ? 10.335 4.099 0.523 1.00 85.88 98 CYS A CA 1
ATOM 750 C C . CYS A 1 98 ? 10.848 5.241 1.418 1.00 85.88 98 CYS A C 1
ATOM 752 O O . CYS A 1 98 ? 11.532 6.134 0.914 1.00 85.88 98 CYS A O 1
ATOM 754 N N . ASP A 1 99 ? 10.561 5.220 2.725 1.00 76.88 99 ASP A N 1
ATOM 755 C CA . ASP A 1 99 ? 10.949 6.292 3.659 1.00 76.88 99 ASP A CA 1
ATOM 756 C C . ASP A 1 99 ? 12.416 6.186 4.120 1.00 76.88 99 ASP A C 1
ATOM 758 O O . ASP A 1 99 ? 13.013 7.171 4.549 1.00 76.88 99 ASP A O 1
ATOM 762 N N . PHE A 1 100 ? 13.040 5.011 3.976 1.00 58.94 100 PHE A N 1
ATOM 763 C CA . PHE A 1 100 ? 14.399 4.735 4.468 1.00 58.94 100 PHE A CA 1
ATOM 764 C C . PHE A 1 100 ? 15.526 5.278 3.583 1.00 58.94 100 PHE A C 1
ATOM 766 O O . PHE A 1 100 ? 16.693 5.212 3.973 1.00 58.94 100 PHE A O 1
ATOM 773 N N . ILE A 1 101 ? 15.217 5.852 2.416 1.00 48.75 101 ILE A N 1
ATOM 774 C CA . ILE A 1 101 ? 16.235 6.477 1.564 1.00 48.75 101 ILE A CA 1
ATOM 775 C C . ILE A 1 101 ? 16.376 7.946 1.971 1.00 48.75 101 ILE A C 1
ATOM 777 O O . ILE A 1 101 ? 15.800 8.858 1.376 1.00 48.75 101 ILE A O 1
ATOM 781 N N . ARG A 1 102 ? 17.121 8.153 3.058 1.00 43.41 102 ARG A N 1
ATOM 782 C CA . ARG A 1 102 ? 17.525 9.466 3.554 1.00 43.41 102 ARG A CA 1
ATOM 783 C C . ARG A 1 102 ? 18.922 9.784 3.034 1.00 43.41 102 ARG A C 1
ATOM 785 O O . ARG A 1 102 ? 19.876 9.378 3.681 1.00 43.41 102 ARG A O 1
ATOM 792 N N . GLU A 1 103 ? 19.058 10.562 1.957 1.00 37.75 103 GLU A N 1
ATOM 793 C CA . GLU A 1 103 ? 20.251 11.405 1.776 1.00 37.75 103 GLU A CA 1
ATOM 794 C C . GLU A 1 103 ? 20.035 12.645 0.878 1.00 37.75 103 GLU A C 1
ATOM 796 O O . GLU A 1 103 ? 19.670 12.537 -0.289 1.00 37.75 103 GLU A O 1
ATOM 801 N N . PHE A 1 104 ? 20.308 13.813 1.485 1.00 34.66 104 PHE A N 1
ATOM 802 C CA . PHE A 1 104 ? 20.668 15.134 0.934 1.00 34.66 104 PHE A CA 1
ATOM 803 C C . PHE A 1 104 ? 19.773 15.806 -0.134 1.00 34.66 104 PHE A C 1
ATOM 805 O O . PHE A 1 104 ? 19.885 15.538 -1.324 1.00 34.66 104 PHE A O 1
ATOM 812 N N . LEU A 1 105 ? 18.984 16.811 0.286 1.00 34.03 105 LEU A N 1
ATOM 813 C CA . LEU A 1 105 ? 19.197 18.243 -0.028 1.00 34.03 105 LEU A CA 1
ATOM 814 C C . LEU A 1 105 ? 17.965 19.090 0.350 1.00 34.03 105 LEU A C 1
ATOM 816 O O . LEU A 1 105 ? 16.871 18.917 -0.181 1.00 34.03 105 LEU A O 1
ATOM 820 N N . ASN A 1 106 ? 18.189 20.064 1.237 1.00 46.38 106 ASN A N 1
ATOM 821 C CA . ASN A 1 106 ? 17.396 21.291 1.304 1.00 46.38 106 ASN A CA 1
ATOM 822 C C . ASN A 1 106 ? 17.456 21.992 -0.065 1.00 46.38 106 ASN A C 1
ATOM 824 O O . ASN A 1 106 ? 18.562 22.132 -0.571 1.00 46.38 106 ASN A O 1
ATOM 828 N N . PHE A 1 107 ? 16.329 22.451 -0.629 1.00 32.84 107 PHE A N 1
ATOM 829 C CA . PHE A 1 107 ? 16.168 23.804 -1.210 1.00 32.84 107 PHE A CA 1
ATOM 830 C C . PHE A 1 107 ? 14.757 24.030 -1.810 1.00 32.84 107 PHE A C 1
ATOM 832 O O . PHE A 1 107 ? 14.334 23.332 -2.736 1.00 32.84 107 PHE A O 1
ATOM 839 N N . SER A 1 108 ? 14.082 25.029 -1.226 1.00 44.25 108 SER A N 1
ATOM 840 C CA . SER A 1 108 ? 12.995 25.919 -1.690 1.00 44.25 108 SER A CA 1
ATOM 841 C C . SER A 1 108 ? 12.039 25.522 -2.832 1.00 44.25 108 SER A C 1
ATOM 843 O O . SER A 1 108 ? 12.436 25.069 -3.897 1.00 44.25 108 SER A O 1
ATOM 845 N N . ASP A 1 109 ? 10.773 25.895 -2.629 1.00 45.31 109 ASP A N 1
ATOM 846 C CA . ASP A 1 109 ? 9.680 26.093 -3.596 1.00 45.31 109 ASP A CA 1
ATOM 847 C C . ASP A 1 109 ? 8.973 24.894 -4.241 1.00 45.31 109 ASP A C 1
ATOM 849 O O . ASP A 1 109 ? 9.550 24.063 -4.942 1.00 45.31 109 ASP A O 1
ATOM 853 N N . GLY A 1 110 ? 7.645 24.919 -4.080 1.00 38.09 110 GLY A N 1
ATOM 854 C CA . GLY A 1 110 ? 6.672 24.137 -4.836 1.00 38.09 110 GLY A CA 1
ATOM 855 C C . GLY A 1 110 ? 6.073 22.985 -4.036 1.00 38.09 110 GLY A C 1
ATOM 856 O O . GLY A 1 110 ? 6.782 22.122 -3.533 1.00 38.09 110 GLY A O 1
ATOM 857 N N . PHE A 1 111 ? 4.742 22.933 -3.978 1.00 42.03 111 PHE A N 1
ATOM 858 C CA . PHE A 1 111 ? 3.903 21.926 -3.307 1.00 42.03 111 PHE A CA 1
ATOM 859 C C . PHE A 1 111 ? 4.222 20.453 -3.692 1.00 42.03 111 PHE A C 1
ATOM 861 O O . PHE A 1 111 ? 3.773 19.529 -3.022 1.00 42.03 111 PHE A O 1
ATOM 868 N N . LEU A 1 112 ? 5.067 20.236 -4.711 1.00 43.41 112 LEU A N 1
ATOM 869 C CA . LEU A 1 112 ? 5.576 18.942 -5.186 1.00 43.41 112 LEU A CA 1
ATOM 870 C C . LEU A 1 112 ? 6.962 18.529 -4.630 1.00 43.41 112 LEU A C 1
ATOM 872 O O . LEU A 1 112 ? 7.367 17.388 -4.828 1.00 43.41 112 LEU A O 1
ATOM 876 N N . LYS A 1 113 ? 7.694 19.386 -3.899 1.00 43.22 113 LYS A N 1
ATOM 877 C CA . LYS A 1 113 ? 9.046 19.081 -3.360 1.00 43.22 113 LYS A CA 1
ATOM 878 C C . LYS A 1 113 ? 9.066 18.384 -1.993 1.00 43.22 113 LYS A C 1
ATOM 880 O O . LYS A 1 113 ? 10.094 18.350 -1.322 1.00 43.22 113 LYS A O 1
ATOM 885 N N . LYS A 1 114 ? 7.937 17.838 -1.540 1.00 48.91 114 LYS A N 1
ATOM 886 C CA . LYS A 1 114 ? 7.858 17.182 -0.223 1.00 48.91 114 LYS A CA 1
ATOM 887 C C . LYS A 1 114 ? 8.319 15.724 -0.221 1.00 48.91 114 LYS A C 1
ATOM 889 O O . LYS A 1 114 ? 8.530 15.153 0.843 1.00 48.91 114 LYS A O 1
ATOM 894 N N . PHE A 1 115 ? 8.516 15.153 -1.404 1.00 53.94 115 PHE A N 1
ATOM 895 C CA . PHE A 1 115 ? 9.193 13.882 -1.591 1.00 53.94 115 PHE A CA 1
ATOM 896 C C . PHE A 1 115 ? 10.627 14.173 -2.025 1.00 53.94 115 PHE A C 1
ATOM 898 O O . PHE A 1 115 ? 10.842 14.890 -3.003 1.00 53.94 115 PHE A O 1
ATOM 905 N N . THR A 1 116 ? 11.621 13.625 -1.324 1.00 64.38 116 THR A N 1
ATOM 906 C CA . THR A 1 116 ? 12.979 13.593 -1.877 1.00 64.38 116 THR A CA 1
ATOM 907 C C . THR A 1 116 ? 12.895 12.920 -3.251 1.00 64.38 116 THR A C 1
ATOM 909 O O . THR A 1 116 ? 12.127 11.969 -3.425 1.00 64.38 116 THR A O 1
ATOM 912 N N . GLY A 1 117 ? 13.652 13.382 -4.253 1.00 70.94 117 GLY A N 1
ATOM 913 C CA . GLY A 1 117 ? 13.649 12.732 -5.576 1.00 70.94 117 GLY A CA 1
ATOM 914 C C . GLY A 1 117 ? 13.899 11.217 -5.481 1.00 70.94 117 GLY A C 1
ATOM 915 O O . GLY A 1 117 ? 13.371 10.436 -6.265 1.00 70.94 117 GLY A O 1
ATOM 916 N N . GLN A 1 118 ? 14.617 10.792 -4.438 1.00 77.94 118 GLN A N 1
ATOM 917 C CA . GLN A 1 118 ? 14.822 9.398 -4.058 1.00 77.94 118 GLN A CA 1
ATOM 918 C C . GLN A 1 118 ? 13.530 8.667 -3.660 1.00 77.94 118 GLN A C 1
ATOM 920 O O . GLN A 1 118 ? 13.286 7.586 -4.197 1.00 77.94 118 GLN A O 1
ATOM 925 N N . LYS A 1 119 ? 12.680 9.234 -2.788 1.00 83.75 119 LYS A N 1
ATOM 926 C CA . LYS A 1 119 ? 11.383 8.627 -2.438 1.00 83.75 119 LYS A CA 1
ATOM 927 C C . LYS A 1 119 ? 10.480 8.528 -3.666 1.00 83.75 119 LYS A C 1
ATOM 929 O O . LYS A 1 119 ? 9.931 7.461 -3.913 1.00 83.75 119 LYS A O 1
ATOM 934 N N . VAL A 1 120 ? 10.408 9.577 -4.490 1.00 87.56 120 VAL A N 1
ATOM 935 C CA . VAL A 1 120 ? 9.632 9.558 -5.749 1.00 87.56 120 VAL A CA 1
ATOM 936 C C . VAL A 1 120 ? 10.091 8.420 -6.663 1.00 87.56 120 VAL A C 1
ATOM 938 O O . VAL A 1 120 ? 9.278 7.630 -7.138 1.00 87.56 120 VAL A O 1
ATOM 941 N N . ASN A 1 121 ? 11.402 8.300 -6.875 1.00 89.44 121 ASN A N 1
ATOM 942 C CA . ASN A 1 121 ? 11.973 7.254 -7.720 1.00 89.44 121 ASN A CA 1
ATOM 943 C C . ASN A 1 121 ? 11.780 5.853 -7.125 1.00 89.44 121 ASN A C 1
ATOM 945 O O . ASN A 1 121 ? 11.539 4.903 -7.869 1.00 89.44 121 ASN A O 1
ATOM 949 N N . CYS A 1 122 ? 11.857 5.718 -5.798 1.00 91.50 122 CYS A N 1
ATOM 950 C CA . CYS A 1 122 ? 11.565 4.468 -5.105 1.00 91.50 122 CYS A CA 1
ATOM 951 C C . CYS A 1 122 ? 10.112 4.040 -5.323 1.00 91.50 122 CYS A C 1
ATOM 953 O O . CYS A 1 122 ? 9.889 2.910 -5.752 1.00 91.50 122 CYS A O 1
ATOM 955 N N . VAL A 1 123 ? 9.155 4.948 -5.096 1.00 93.75 123 VAL A N 1
ATOM 956 C CA . VAL A 1 123 ? 7.716 4.699 -5.271 1.00 93.75 123 VAL A CA 1
ATOM 957 C C . VAL A 1 123 ? 7.422 4.290 -6.708 1.00 93.75 123 VAL A C 1
ATOM 959 O O . VAL A 1 123 ? 6.793 3.259 -6.919 1.00 93.75 123 VAL A O 1
ATOM 962 N N . ARG A 1 124 ? 7.948 5.031 -7.695 1.00 93.25 124 ARG A N 1
ATOM 963 C CA . ARG A 1 124 ? 7.782 4.698 -9.119 1.00 93.25 124 ARG A CA 1
ATOM 964 C C . ARG A 1 124 ? 8.308 3.296 -9.427 1.00 93.25 124 ARG A C 1
ATOM 966 O O . ARG A 1 124 ? 7.588 2.476 -9.980 1.00 93.25 124 ARG A O 1
ATOM 973 N N . ARG A 1 125 ? 9.542 2.990 -9.008 1.00 92.75 125 ARG A N 1
ATOM 974 C CA . ARG A 1 125 ? 10.170 1.683 -9.252 1.00 92.75 125 ARG A CA 1
ATOM 975 C C . ARG A 1 125 ? 9.407 0.537 -8.590 1.00 92.75 125 ARG A C 1
ATOM 977 O O . ARG A 1 125 ? 9.275 -0.519 -9.202 1.00 92.75 125 ARG A O 1
ATOM 984 N N . LYS A 1 126 ? 8.958 0.714 -7.343 1.00 92.44 126 LYS A N 1
ATOM 985 C CA . LYS A 1 126 ? 8.200 -0.314 -6.622 1.00 92.44 126 LYS A CA 1
ATOM 986 C C . LYS A 1 126 ? 6.841 -0.549 -7.274 1.00 92.44 126 LYS A C 1
ATOM 988 O O . LYS A 1 126 ? 6.530 -1.701 -7.542 1.00 92.44 126 LYS A O 1
ATOM 993 N N . ALA A 1 127 ? 6.110 0.516 -7.601 1.00 94.56 127 ALA A N 1
ATOM 994 C CA . ALA A 1 127 ? 4.810 0.404 -8.251 1.00 94.56 127 ALA A CA 1
ATOM 995 C C . ALA A 1 127 ? 4.905 -0.319 -9.603 1.00 94.56 127 ALA A C 1
ATOM 997 O O . ALA A 1 127 ? 4.140 -1.246 -9.854 1.00 94.56 127 ALA A O 1
ATOM 998 N N . SER A 1 128 ? 5.898 0.025 -10.435 1.00 93.75 128 SER A N 1
ATOM 999 C CA . SER A 1 128 ? 6.154 -0.700 -11.685 1.00 93.75 128 SER A CA 1
ATOM 1000 C C . SER A 1 128 ? 6.483 -2.174 -11.444 1.00 93.75 128 SER A C 1
ATOM 1002 O O . SER A 1 128 ? 5.979 -3.053 -12.136 1.00 93.75 128 SER A O 1
ATOM 1004 N N . PHE A 1 129 ? 7.333 -2.472 -10.459 1.00 90.50 129 PHE A N 1
ATOM 1005 C CA . PHE A 1 129 ? 7.701 -3.853 -10.162 1.00 90.50 129 PHE A CA 1
ATOM 1006 C C . PHE A 1 129 ? 6.486 -4.679 -9.721 1.00 90.50 129 PHE A C 1
ATOM 1008 O O . PHE A 1 129 ? 6.254 -5.740 -10.295 1.00 90.50 129 PHE A O 1
ATOM 1015 N N . SER A 1 130 ? 5.693 -4.186 -8.767 1.00 89.62 130 SER A N 1
ATOM 1016 C CA . SER A 1 130 ? 4.480 -4.867 -8.303 1.00 89.62 130 SER A CA 1
ATOM 1017 C C . SER A 1 130 ? 3.480 -5.086 -9.440 1.00 89.62 130 SER A C 1
ATOM 1019 O O . SER A 1 130 ? 3.072 -6.222 -9.676 1.00 89.62 130 SER A O 1
ATOM 1021 N N . LEU A 1 131 ? 3.177 -4.045 -10.228 1.00 91.06 131 LEU A N 1
ATOM 1022 C CA . LEU A 1 131 ? 2.221 -4.148 -11.335 1.00 91.06 131 LEU A CA 1
ATOM 1023 C C . LEU A 1 131 ? 2.652 -5.187 -12.381 1.00 91.06 131 LEU A C 1
ATOM 1025 O O . LEU A 1 131 ? 1.829 -5.981 -12.836 1.00 91.06 131 LEU A O 1
ATOM 1029 N N . SER A 1 132 ? 3.947 -5.225 -12.722 1.00 87.81 132 SER A N 1
ATOM 1030 C CA . SER A 1 132 ? 4.479 -6.182 -13.703 1.00 87.81 132 SER A CA 1
ATOM 1031 C C . SER A 1 132 ? 4.334 -7.635 -13.247 1.00 87.81 132 SER A C 1
ATOM 1033 O O . SER A 1 132 ? 4.065 -8.513 -14.062 1.00 87.81 132 SER A O 1
ATOM 1035 N N . GLN A 1 133 ? 4.457 -7.887 -11.939 1.00 81.88 133 GLN A N 1
ATOM 1036 C CA . GLN A 1 133 ? 4.324 -9.225 -11.364 1.00 81.88 133 GLN A CA 1
ATOM 1037 C C . GLN A 1 133 ? 2.868 -9.686 -11.331 1.00 81.88 133 GLN A C 1
ATOM 1039 O O . GLN A 1 133 ? 2.598 -10.873 -11.499 1.00 81.88 133 GLN A O 1
ATOM 1044 N N . CYS A 1 134 ? 1.936 -8.756 -11.124 1.00 73.94 134 CYS A N 1
ATOM 1045 C CA . CYS A 1 134 ? 0.514 -9.065 -11.076 1.00 73.94 134 CYS A CA 1
ATOM 1046 C C . CYS A 1 134 ? -0.083 -9.317 -12.468 1.00 73.94 134 CYS A C 1
ATOM 1048 O O . CYS A 1 134 ? -0.908 -10.213 -12.607 1.00 73.94 134 CYS A O 1
ATOM 1050 N N . GLU A 1 135 ? 0.346 -8.569 -13.490 1.00 79.31 135 GLU A N 1
ATOM 1051 C CA . GLU A 1 135 ? -0.255 -8.629 -14.835 1.00 79.31 135 GLU A CA 1
ATOM 1052 C C . GLU A 1 135 ? 0.575 -9.383 -15.872 1.00 79.31 135 GLU A C 1
ATOM 1054 O O . GLU A 1 135 ? 0.139 -9.536 -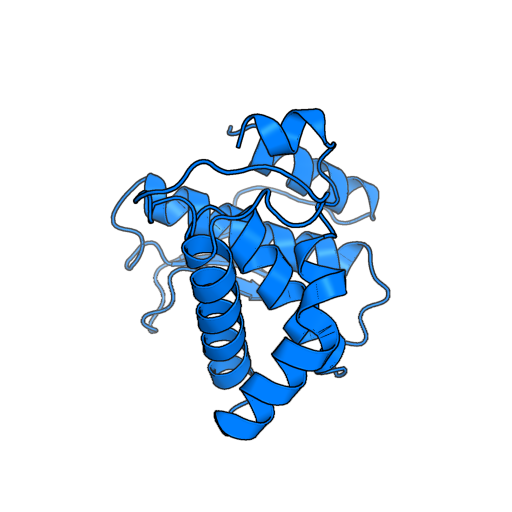17.011 1.00 79.31 135 GLU A O 1
ATOM 1059 N N . ASN A 1 136 ? 1.774 -9.844 -15.503 1.00 77.44 136 ASN A N 1
ATOM 1060 C CA . ASN A 1 136 ? 2.723 -10.466 -16.428 1.00 77.44 136 ASN A CA 1
ATOM 1061 C C . ASN A 1 136 ? 2.985 -9.594 -17.680 1.00 77.44 136 ASN A C 1
ATOM 1063 O O . ASN A 1 136 ? 3.152 -10.101 -18.791 1.00 77.44 136 ASN A O 1
ATOM 1067 N N . LEU A 1 137 ? 2.980 -8.270 -17.489 1.00 78.94 137 LEU A N 1
ATOM 1068 C CA . LEU A 1 137 ? 3.247 -7.275 -18.526 1.00 78.94 137 LEU A CA 1
ATOM 1069 C C . LEU A 1 137 ? 4.748 -7.079 -18.701 1.00 78.94 137 LEU A C 1
ATOM 1071 O O . LEU A 1 137 ? 5.541 -7.267 -17.771 1.00 78.94 137 LEU A O 1
ATOM 1075 N N . ASP A 1 138 ? 5.147 -6.621 -19.887 1.00 83.12 138 ASP A N 1
ATOM 1076 C CA . ASP A 1 138 ? 6.521 -6.185 -20.073 1.00 83.12 138 ASP A CA 1
ATOM 1077 C C . ASP A 1 138 ? 6.817 -4.921 -19.238 1.00 83.12 138 ASP A C 1
ATOM 1079 O O . ASP A 1 138 ? 5.935 -4.136 -18.862 1.00 83.12 138 ASP A O 1
ATOM 1083 N N . LYS A 1 139 ? 8.098 -4.721 -18.915 1.00 81.62 139 LYS A N 1
ATOM 1084 C CA . LYS A 1 139 ? 8.531 -3.603 -18.071 1.00 81.62 139 LYS A CA 1
ATOM 1085 C C . LYS A 1 139 ? 8.233 -2.236 -18.703 1.00 81.62 139 LYS A C 1
ATOM 1087 O O . LYS A 1 139 ? 7.922 -1.293 -17.984 1.00 81.62 139 LYS A O 1
ATOM 1092 N N . CYS A 1 140 ? 8.371 -2.109 -20.021 1.00 79.38 140 CYS A N 1
ATOM 1093 C CA . CYS A 1 140 ? 8.213 -0.840 -20.732 1.00 79.38 140 CYS A CA 1
ATOM 1094 C C . CYS A 1 140 ? 6.749 -0.387 -20.732 1.00 79.38 140 CYS A C 1
ATOM 1096 O O . CYS A 1 140 ? 6.457 0.787 -20.509 1.00 79.38 140 CYS A O 1
ATOM 1098 N N . GLU A 1 141 ? 5.831 -1.318 -20.961 1.00 87.81 141 GLU A N 1
ATOM 1099 C CA . GLU A 1 141 ? 4.392 -1.115 -20.870 1.00 87.81 141 GLU A CA 1
ATOM 1100 C C . GLU A 1 141 ? 3.983 -0.757 -19.441 1.00 87.81 141 GLU A C 1
ATOM 1102 O O . GLU A 1 141 ? 3.319 0.257 -19.223 1.00 87.81 141 GLU A O 1
ATOM 1107 N N . THR A 1 142 ? 4.477 -1.515 -18.463 1.00 89.50 142 THR A N 1
ATOM 1108 C CA . THR A 1 142 ? 4.218 -1.264 -17.042 1.00 89.50 142 THR A CA 1
ATOM 1109 C C . THR A 1 142 ? 4.662 0.139 -16.613 1.00 89.50 142 THR A C 1
ATOM 1111 O O . THR A 1 142 ? 3.882 0.875 -16.006 1.00 89.50 142 THR A O 1
ATOM 1114 N N . ASP A 1 143 ? 5.886 0.544 -16.970 1.00 91.12 143 ASP A N 1
ATOM 1115 C CA . ASP A 1 143 ? 6.424 1.868 -16.635 1.00 91.12 143 ASP A CA 1
ATOM 1116 C C . ASP A 1 143 ? 5.568 2.996 -17.237 1.00 91.12 143 ASP A C 1
ATOM 1118 O O . ASP A 1 143 ? 5.265 3.969 -16.548 1.00 91.12 143 ASP A O 1
ATOM 1122 N N . LYS A 1 144 ? 5.102 2.849 -18.487 1.00 92.88 144 LYS A N 1
ATOM 1123 C CA . LYS A 1 144 ? 4.218 3.838 -19.133 1.00 92.88 144 LYS A CA 1
ATOM 1124 C C . LYS A 1 144 ? 2.883 3.986 -18.409 1.00 92.88 144 LYS A C 1
ATOM 1126 O O . LYS A 1 144 ? 2.409 5.110 -18.239 1.00 92.88 144 LYS A O 1
ATOM 1131 N N . ILE A 1 145 ? 2.271 2.875 -17.998 1.00 94.56 145 ILE A N 1
ATOM 1132 C CA . ILE A 1 145 ? 0.992 2.898 -17.277 1.00 94.56 145 ILE A CA 1
ATOM 1133 C C . ILE A 1 145 ? 1.181 3.594 -15.927 1.00 94.56 145 ILE A C 1
ATOM 1135 O O . ILE A 1 145 ? 0.419 4.508 -15.606 1.00 94.56 145 ILE A O 1
ATOM 1139 N N . VAL A 1 146 ? 2.221 3.227 -15.173 1.00 95.31 146 VAL A N 1
ATOM 1140 C CA . VAL A 1 146 ? 2.540 3.864 -13.887 1.00 95.31 146 VAL A CA 1
ATOM 1141 C C . VAL A 1 146 ? 2.786 5.358 -14.068 1.00 95.31 146 VAL A C 1
ATOM 1143 O O . VAL A 1 146 ? 2.163 6.154 -13.369 1.00 95.31 146 VAL A O 1
ATOM 1146 N N . ASP A 1 147 ? 3.618 5.760 -15.030 1.00 94.31 147 ASP A N 1
ATOM 1147 C CA . ASP A 1 147 ? 3.918 7.172 -15.286 1.00 94.31 147 ASP A CA 1
ATOM 1148 C C . ASP A 1 147 ? 2.674 7.982 -15.672 1.00 94.31 147 ASP A C 1
ATOM 1150 O O . ASP A 1 147 ? 2.557 9.142 -15.271 1.00 94.31 147 ASP A O 1
ATOM 1154 N N . SER A 1 148 ? 1.719 7.372 -16.384 1.00 95.50 148 SER A N 1
ATOM 1155 C CA . SER A 1 148 ? 0.477 8.044 -16.786 1.00 95.50 148 SER A CA 1
ATOM 1156 C C . SER A 1 148 ? -0.416 8.449 -15.606 1.00 95.50 148 SER A C 1
ATOM 1158 O O . SER A 1 148 ? -1.099 9.468 -15.689 1.00 95.50 148 SER A O 1
ATOM 1160 N N . VAL A 1 149 ? -0.381 7.701 -14.496 1.00 94.69 149 VAL A N 1
ATOM 1161 C CA . VAL A 1 149 ? -1.210 7.953 -13.299 1.00 94.69 149 VAL A CA 1
ATOM 1162 C C . VAL A 1 149 ? -0.419 8.543 -12.129 1.00 94.69 149 VAL A C 1
ATOM 1164 O O . VAL A 1 149 ? -0.993 9.028 -11.154 1.00 94.69 149 VAL A O 1
ATOM 1167 N N . PHE A 1 150 ? 0.912 8.516 -12.214 1.00 93.25 150 PHE A N 1
ATOM 1168 C CA . PHE A 1 150 ? 1.810 8.711 -11.081 1.00 93.25 150 PHE A CA 1
ATOM 1169 C C . PHE A 1 150 ? 1.543 9.996 -10.292 1.00 93.25 150 PHE A C 1
ATOM 1171 O O . PHE A 1 150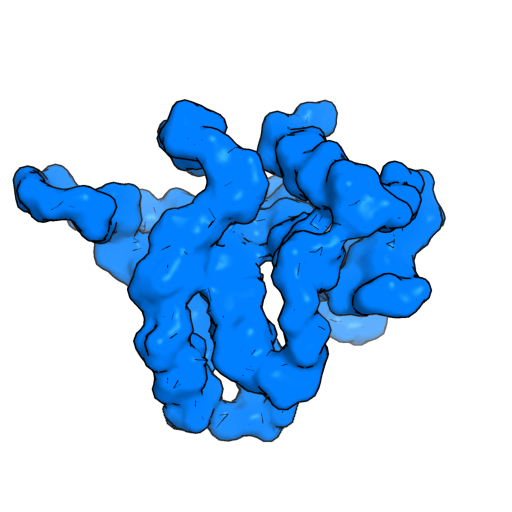 ? 1.408 9.947 -9.072 1.00 93.25 150 PHE A O 1
ATOM 1178 N N . ASN A 1 151 ? 1.458 11.139 -10.980 1.00 89.50 151 ASN A N 1
ATOM 1179 C CA . ASN A 1 151 ? 1.344 12.453 -10.337 1.00 89.50 151 ASN A CA 1
ATOM 1180 C C . ASN A 1 151 ? 0.039 12.613 -9.548 1.00 89.50 151 ASN A C 1
ATOM 1182 O O . ASN A 1 151 ? 0.045 13.207 -8.471 1.00 89.50 151 ASN A O 1
ATOM 1186 N N . GLU A 1 152 ? -1.066 12.079 -10.068 1.00 90.31 152 GLU A N 1
ATOM 1187 C CA . GLU A 1 152 ? -2.358 12.111 -9.384 1.00 90.31 152 GLU A CA 1
ATOM 1188 C C . GLU A 1 152 ? -2.344 11.176 -8.170 1.00 90.31 152 GLU A C 1
ATOM 1190 O O . GLU A 1 152 ? -2.697 11.566 -7.055 1.00 90.31 152 GLU A O 1
ATOM 1195 N N . CYS A 1 153 ? -1.857 9.953 -8.365 1.00 93.25 153 CYS A N 1
ATOM 1196 C CA . CYS A 1 153 ? -1.925 8.905 -7.356 1.00 93.25 153 CYS A CA 1
ATOM 1197 C C . CYS A 1 153 ? -0.953 9.135 -6.198 1.00 93.25 153 CYS A C 1
ATOM 1199 O O . CYS A 1 153 ? -1.324 8.921 -5.047 1.00 93.25 153 CYS A O 1
ATOM 1201 N N . ILE A 1 154 ? 0.258 9.643 -6.452 1.00 91.25 154 ILE A N 1
ATOM 1202 C CA . ILE A 1 154 ? 1.218 9.950 -5.380 1.00 91.25 154 ILE A CA 1
ATOM 1203 C C . ILE A 1 154 ? 0.755 11.120 -4.498 1.00 91.25 154 ILE A C 1
ATOM 1205 O O . ILE A 1 154 ? 1.093 11.172 -3.315 1.00 91.25 154 ILE A O 1
ATOM 1209 N N . ALA A 1 155 ? -0.035 12.046 -5.052 1.00 90.25 155 ALA A N 1
ATOM 1210 C CA . ALA A 1 155 ? -0.625 13.157 -4.311 1.00 90.25 155 ALA A CA 1
ATOM 1211 C C . ALA A 1 155 ? -1.854 12.732 -3.486 1.00 90.25 155 ALA A C 1
ATOM 1213 O O . ALA A 1 155 ? -2.228 13.421 -2.532 1.00 90.25 155 ALA A O 1
ATOM 1214 N N . ASN A 1 156 ? -2.479 11.600 -3.823 1.00 91.50 156 ASN A N 1
ATOM 1215 C CA . ASN A 1 156 ? -3.636 11.081 -3.111 1.00 91.50 156 ASN A CA 1
ATOM 1216 C C . ASN A 1 156 ? -3.222 10.333 -1.836 1.00 91.50 156 ASN A C 1
ATOM 1218 O O . ASN A 1 156 ? -2.907 9.142 -1.845 1.00 91.50 156 ASN A O 1
ATOM 1222 N N . ILE A 1 157 ? -3.292 11.049 -0.716 1.00 92.38 157 ILE A N 1
ATOM 1223 C CA . ILE A 1 157 ? -2.968 10.528 0.616 1.00 92.38 157 ILE A CA 1
ATOM 1224 C C . ILE A 1 157 ? -4.184 10.006 1.389 1.00 92.38 157 ILE A C 1
ATOM 1226 O O . ILE A 1 157 ? -4.072 9.749 2.584 1.00 92.38 157 ILE A O 1
ATOM 1230 N N . LYS A 1 158 ? -5.360 9.864 0.768 1.00 93.44 158 LYS A N 1
ATOM 1231 C CA . LYS A 1 158 ? -6.533 9.322 1.471 1.00 93.44 158 LYS A CA 1
ATOM 1232 C C . LYS A 1 158 ? -6.250 7.904 2.002 1.00 93.44 158 LYS A C 1
ATOM 1234 O O . LYS A 1 158 ? -5.531 7.155 1.332 1.00 93.44 158 LYS A O 1
ATOM 1239 N N . PRO A 1 159 ? -6.827 7.518 3.159 1.00 93.94 159 PRO A N 1
ATOM 1240 C CA . PRO A 1 159 ? -7.754 8.279 4.015 1.00 93.94 159 PRO A CA 1
ATOM 1241 C C . PRO A 1 159 ? -7.078 9.251 4.998 1.00 93.94 159 PRO A C 1
ATOM 1243 O O . PRO A 1 159 ? -7.750 9.829 5.850 1.00 93.94 159 PRO A O 1
ATOM 1246 N N . PHE A 1 160 ? -5.763 9.440 4.913 1.00 92.81 160 PHE A N 1
ATOM 1247 C CA . PHE A 1 160 ? -5.022 10.253 5.870 1.00 92.81 160 PHE A CA 1
ATOM 1248 C C . PHE A 1 160 ? -5.269 11.747 5.672 1.00 92.81 160 PHE A C 1
ATOM 1250 O O . PHE A 1 160 ? -5.362 12.253 4.550 1.00 92.81 160 PHE A O 1
ATOM 1257 N N . THR A 1 161 ? -5.296 12.483 6.780 1.00 90.81 161 THR A N 1
ATOM 1258 C CA . THR A 1 161 ? -5.226 13.944 6.724 1.00 90.81 161 THR A CA 1
ATOM 1259 C C . THR A 1 161 ? -3.796 14.408 6.443 1.00 90.81 161 THR A C 1
ATOM 1261 O O . THR A 1 161 ? -2.817 13.705 6.704 1.00 90.81 161 THR A O 1
ATOM 1264 N N . ASN A 1 162 ? -3.651 15.652 5.981 1.00 83.62 162 ASN A N 1
ATOM 1265 C CA . ASN A 1 162 ? -2.338 16.279 5.801 1.00 83.62 162 ASN A CA 1
ATOM 1266 C C . ASN A 1 162 ? -1.508 16.333 7.095 1.00 83.62 162 ASN A C 1
ATOM 1268 O O . ASN A 1 162 ? -0.283 16.407 7.029 1.00 83.62 162 ASN A O 1
ATOM 1272 N N . GLU A 1 163 ? -2.148 16.362 8.265 1.00 85.00 163 GLU A N 1
ATOM 1273 C CA . GLU A 1 163 ? -1.454 16.367 9.554 1.00 85.00 163 GLU A CA 1
ATOM 1274 C C . GLU A 1 163 ? -0.926 14.984 9.908 1.00 85.00 163 GLU A C 1
ATOM 1276 O O . GLU A 1 163 ? 0.231 14.866 10.304 1.00 85.00 163 GLU A O 1
ATOM 1281 N N . GLN A 1 164 ? -1.739 13.946 9.707 1.00 84.25 164 GLN A N 1
ATOM 1282 C CA . GLN A 1 164 ? -1.321 12.559 9.899 1.00 84.25 164 GLN A CA 1
ATOM 1283 C C . GLN A 1 164 ? -0.171 12.215 8.954 1.00 84.25 164 GLN A C 1
ATOM 1285 O O . GLN A 1 164 ? 0.881 11.773 9.400 1.00 84.25 164 GLN A O 1
ATOM 1290 N N . PHE A 1 165 ? -0.311 12.539 7.667 1.00 81.00 165 PHE A N 1
ATOM 1291 C CA . PHE A 1 165 ? 0.712 12.245 6.665 1.00 81.00 165 PHE A CA 1
ATOM 1292 C C . PHE A 1 165 ? 2.054 12.946 6.921 1.00 81.00 165 PHE A C 1
ATOM 1294 O O . PHE A 1 165 ? 3.088 12.426 6.540 1.00 81.00 165 PHE A O 1
ATOM 1301 N N . LYS A 1 166 ? 2.076 14.111 7.585 1.00 76.19 166 LYS A N 1
ATOM 1302 C CA . LYS A 1 166 ? 3.333 14.793 7.959 1.00 76.19 166 LYS A CA 1
ATOM 1303 C C . LYS A 1 166 ? 4.082 14.119 9.111 1.00 76.19 166 LYS A C 1
ATOM 1305 O O . LYS A 1 166 ? 5.259 14.415 9.293 1.00 76.19 166 LYS A O 1
ATOM 1310 N N . LYS A 1 167 ? 3.389 13.333 9.938 1.00 72.12 167 LYS A N 1
ATOM 1311 C CA . LYS A 1 167 ? 3.985 12.616 11.076 1.00 72.12 167 LYS A CA 1
ATOM 1312 C C . LYS A 1 167 ? 4.611 11.286 10.657 1.00 72.12 167 LYS A C 1
ATOM 1314 O O . LYS A 1 167 ? 5.354 10.706 11.443 1.00 72.12 167 LYS A O 1
ATOM 1319 N N . PHE A 1 168 ? 4.253 10.819 9.467 1.00 68.81 168 PHE A N 1
ATOM 1320 C CA . PHE A 1 168 ? 4.667 9.563 8.868 1.00 68.81 168 PHE A CA 1
ATOM 1321 C C . PHE A 1 168 ? 5.827 9.785 7.903 1.00 68.81 168 PHE A C 1
ATOM 1323 O O . PHE A 1 168 ? 6.696 8.893 7.878 1.00 68.81 168 PHE A O 1
#